Protein AF-A0A4Q6ADB2-F1 (afdb_monomer_lite)

Foldseek 3Di:
DPPLVVLVVQLVVLVVVLVVLVVVLVVLVVVVVVLVVVLVVLVVVCVVPVDPVSVVVNVVSVVVVVVSVVVNVVSVVVSVVSVVSSVLSVQVSCCVPPVDQPFAQCPVLQDPPQPPSPPAQCGDSPHCLSVPDPDPDPVVSVVVSVVVSD

Sequence (150 aa):
MDAKRVYADLLSGYSSRAQTLRQQLSSLSLLRLLLFCGFIFTGYKSLVTGSAVFIIVTLILVAAFLVMIRVYDQLQRKTAFYKALVKLNTDEISFLENNFSAYGNGKEYTDPRHPYSYDLDMFGDGGLFPYLNRCSTSFGKEALAQSLLH

pLDDT: mean 81.92, std 10.93, range [50.03, 92.5]

Secondary structure (DSSP, 8-state):
--HHHHHHHHHHHHHHHHHHHHHHHHHHHHHHHHHHHHHHHHHHHHHHH--HHHHHHHHHHHHHHHHHHHHHHHHHHHHHHHHHHHHHHHHHHHHHHH---SS---GGG--TT-TTTTTS--SSTTSHHHHH---SSHHHHHHHHHHH--

Structure (mmCIF, N/CA/C/O backbone):
data_AF-A0A4Q6ADB2-F1
#
_entry.id   AF-A0A4Q6ADB2-F1
#
loop_
_atom_site.group_PDB
_atom_site.id
_atom_site.type_symbol
_atom_site.label_atom_id
_atom_site.label_alt_id
_atom_site.label_comp_id
_atom_site.label_asym_id
_atom_site.label_entity_id
_atom_site.label_seq_id
_atom_site.pdbx_PDB_ins_code
_atom_site.Cartn_x
_atom_site.Cartn_y
_atom_site.Cartn_z
_atom_site.occupancy
_atom_site.B_iso_or_equiv
_atom_site.auth_seq_id
_atom_site.auth_comp_id
_atom_site.auth_asym_id
_atom_site.auth_atom_id
_atom_site.pdbx_PDB_model_num
ATOM 1 N N . MET A 1 1 ? -10.535 -16.107 24.467 1.00 53.88 1 MET A N 1
ATOM 2 C CA . MET A 1 1 ? -9.519 -15.779 23.443 1.00 53.88 1 MET A CA 1
ATOM 3 C C . MET A 1 1 ? -9.143 -14.322 23.635 1.00 53.88 1 MET A C 1
ATOM 5 O O . MET A 1 1 ? -10.047 -13.498 23.642 1.00 53.88 1 MET A O 1
ATOM 9 N N . ASP A 1 2 ? -7.866 -14.005 23.851 1.00 83.62 2 ASP A N 1
ATOM 10 C CA . ASP A 1 2 ? -7.430 -12.614 24.041 1.00 83.62 2 ASP A CA 1
ATOM 11 C C . ASP A 1 2 ? -7.509 -11.863 22.707 1.00 83.62 2 ASP A C 1
ATOM 13 O O . ASP A 1 2 ? -6.686 -12.095 21.821 1.00 83.62 2 ASP A O 1
ATOM 17 N N . ALA A 1 3 ? -8.485 -10.961 22.552 1.00 82.12 3 ALA A N 1
ATOM 18 C CA . ALA A 1 3 ? -8.694 -10.192 21.318 1.00 82.12 3 ALA A CA 1
ATOM 19 C C . ALA A 1 3 ? -7.412 -9.475 20.848 1.00 82.12 3 ALA A C 1
ATOM 21 O O . ALA A 1 3 ? -7.099 -9.451 19.660 1.00 82.12 3 ALA A O 1
ATOM 22 N N . LYS A 1 4 ? -6.603 -8.990 21.796 1.00 85.12 4 LYS A N 1
ATOM 23 C CA . LYS A 1 4 ? -5.295 -8.377 21.538 1.00 85.12 4 LYS A CA 1
ATOM 24 C C . LYS A 1 4 ? -4.322 -9.310 20.810 1.00 85.12 4 LYS A C 1
ATOM 26 O O . LYS A 1 4 ? -3.626 -8.869 19.902 1.00 85.12 4 LYS A O 1
ATOM 31 N N . ARG A 1 5 ? -4.267 -10.591 21.194 1.00 87.88 5 ARG A N 1
ATOM 32 C CA . ARG A 1 5 ? -3.366 -11.573 20.566 1.00 87.88 5 ARG A CA 1
ATOM 33 C C . ARG A 1 5 ? -3.751 -11.811 19.108 1.00 87.88 5 ARG A C 1
ATOM 35 O O . ARG A 1 5 ? -2.879 -11.813 18.252 1.00 87.88 5 ARG A O 1
ATOM 42 N N . VAL A 1 6 ? -5.051 -11.887 18.821 1.00 90.50 6 VAL A N 1
ATOM 43 C CA . VAL A 1 6 ? -5.562 -12.034 17.449 1.00 90.50 6 VAL A CA 1
ATOM 44 C C . VAL A 1 6 ? -5.132 -10.854 16.571 1.00 90.50 6 VAL A C 1
ATOM 46 O O . VAL A 1 6 ? -4.590 -11.064 15.487 1.00 90.50 6 VAL A O 1
ATOM 49 N N . TYR A 1 7 ? -5.314 -9.615 17.041 1.00 88.12 7 TYR A N 1
ATOM 50 C CA . TYR A 1 7 ? -4.890 -8.433 16.283 1.00 88.12 7 TYR A CA 1
ATOM 51 C C . TYR A 1 7 ? -3.365 -8.332 16.135 1.00 88.12 7 TYR A C 1
ATOM 53 O O . TYR A 1 7 ? -2.885 -7.917 15.081 1.00 88.12 7 TYR A O 1
ATOM 61 N N . ALA A 1 8 ? -2.591 -8.750 17.141 1.00 89.62 8 ALA A N 1
ATOM 62 C CA . ALA A 1 8 ? -1.130 -8.788 17.060 1.00 89.62 8 ALA A CA 1
ATOM 63 C C . ALA A 1 8 ? -0.632 -9.807 16.017 1.00 89.62 8 ALA A C 1
ATOM 65 O O . ALA A 1 8 ? 0.253 -9.492 15.215 1.00 89.62 8 ALA A O 1
ATOM 66 N N . ASP A 1 9 ? -1.244 -10.992 15.964 1.00 91.88 9 ASP A N 1
ATOM 67 C CA . ASP A 1 9 ? -0.918 -12.017 14.970 1.00 91.88 9 ASP A CA 1
ATOM 68 C C . ASP A 1 9 ? -1.249 -11.529 13.551 1.00 91.88 9 ASP A C 1
ATOM 70 O O . ASP A 1 9 ? -0.411 -11.609 12.647 1.00 91.88 9 ASP A O 1
ATOM 74 N N . LEU A 1 10 ? -2.429 -10.928 13.359 1.00 90.75 10 LEU A N 1
ATOM 75 C CA . LEU A 1 10 ? -2.834 -10.320 12.086 1.00 90.75 10 LEU A CA 1
ATOM 76 C C . LEU A 1 10 ? -1.889 -9.187 11.661 1.00 90.75 10 LEU A C 1
ATOM 78 O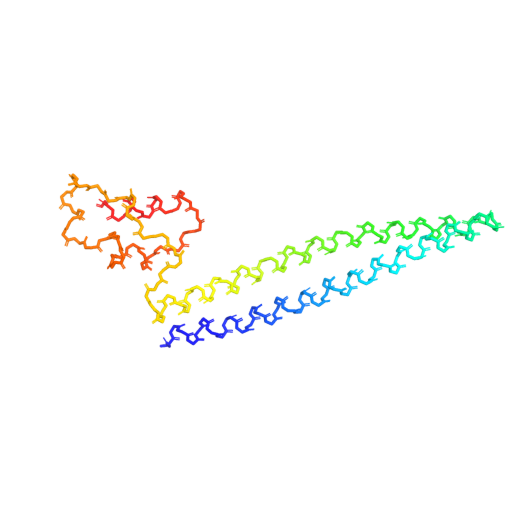 O . LEU A 1 10 ? -1.476 -9.129 10.499 1.00 90.75 10 LEU A O 1
ATOM 82 N N . LEU A 1 11 ? -1.499 -8.316 12.595 1.00 91.50 11 LEU A N 1
ATOM 83 C CA . LEU A 1 11 ? -0.550 -7.229 12.357 1.00 91.50 11 LEU A CA 1
ATOM 84 C C . LEU A 1 11 ? 0.802 -7.762 11.860 1.00 91.50 11 LEU A C 1
ATOM 86 O O . LEU A 1 11 ? 1.351 -7.244 10.881 1.00 91.50 11 LEU A O 1
ATOM 90 N N . SER A 1 12 ? 1.328 -8.815 12.489 1.00 91.31 12 SER A N 1
ATOM 91 C CA . SER A 1 12 ? 2.587 -9.445 12.071 1.00 91.31 12 SER A CA 1
ATOM 92 C C . SER A 1 12 ? 2.495 -10.030 10.651 1.00 91.31 12 SER A C 1
ATOM 94 O O . SER A 1 12 ? 3.368 -9.790 9.811 1.00 91.31 12 SER A O 1
ATOM 96 N N . GLY A 1 13 ? 1.383 -10.697 10.321 1.00 92.19 13 GLY A N 1
ATOM 97 C CA . GLY A 1 13 ? 1.150 -11.256 8.990 1.00 92.19 13 GLY A CA 1
ATOM 98 C C . GLY A 1 13 ? 1.018 -10.184 7.905 1.00 92.19 13 GLY A C 1
ATOM 99 O O . GLY A 1 13 ? 1.626 -10.289 6.835 1.00 92.19 13 GLY A O 1
ATOM 100 N N . TYR A 1 14 ? 0.251 -9.122 8.165 1.00 92.25 14 TYR A N 1
ATOM 101 C CA . TYR A 1 14 ? 0.043 -8.046 7.193 1.00 92.25 14 TYR A CA 1
ATOM 102 C C . TYR A 1 14 ? 1.272 -7.158 7.014 1.00 92.25 14 TYR A C 1
ATOM 104 O O . TYR A 1 14 ? 1.556 -6.749 5.887 1.00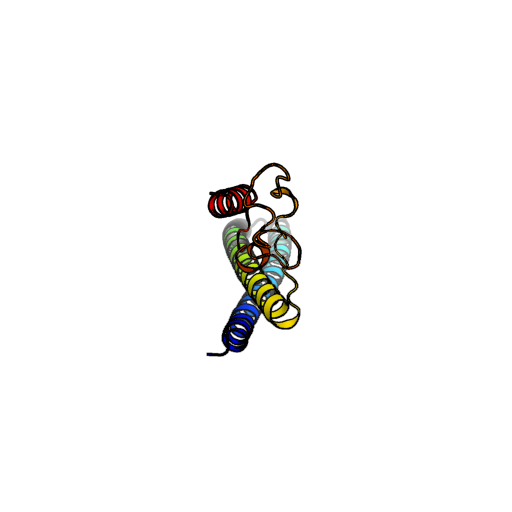 92.25 14 TYR A O 1
ATOM 112 N N . SER A 1 15 ? 2.031 -6.896 8.080 1.00 88.62 15 SER A N 1
ATOM 113 C CA . SER A 1 15 ? 3.280 -6.130 7.995 1.00 88.62 15 SER A CA 1
ATOM 114 C C . SER A 1 15 ? 4.337 -6.862 7.167 1.00 88.62 15 SER A C 1
ATOM 116 O O . SER A 1 15 ? 4.940 -6.247 6.285 1.00 88.62 15 SER A O 1
ATOM 118 N N . SER A 1 16 ? 4.477 -8.180 7.348 1.00 91.50 16 SER A N 1
ATOM 119 C CA . SER A 1 16 ? 5.351 -9.018 6.519 1.00 91.50 16 SER A CA 1
ATOM 120 C C . SER A 1 16 ? 4.957 -8.953 5.037 1.00 91.50 16 SER A C 1
ATOM 122 O O . SER A 1 16 ? 5.783 -8.628 4.181 1.00 91.50 16 SER A O 1
ATOM 124 N N . ARG A 1 17 ? 3.664 -9.129 4.718 1.00 90.56 17 ARG A N 1
ATOM 125 C CA . ARG A 1 17 ? 3.160 -9.009 3.335 1.00 90.56 17 ARG A CA 1
ATOM 126 C C . ARG A 1 17 ? 3.397 -7.618 2.745 1.00 90.56 17 ARG A C 1
ATOM 128 O O . ARG A 1 17 ? 3.822 -7.507 1.595 1.00 90.56 17 ARG A O 1
ATOM 135 N N . ALA A 1 18 ? 3.157 -6.556 3.515 1.00 88.69 18 ALA A N 1
ATOM 136 C CA . ALA A 1 18 ? 3.422 -5.185 3.086 1.00 88.69 18 ALA A CA 1
ATOM 137 C C . ALA A 1 18 ? 4.917 -4.959 2.790 1.00 88.69 18 ALA A C 1
ATOM 139 O O . ALA A 1 18 ? 5.257 -4.300 1.804 1.00 88.69 18 ALA A O 1
ATOM 140 N N . GLN A 1 19 ? 5.811 -5.533 3.599 1.00 90.75 19 GLN A N 1
ATOM 141 C CA . GLN A 1 19 ? 7.257 -5.455 3.397 1.00 90.75 19 GLN A CA 1
ATOM 142 C C . GLN A 1 19 ? 7.704 -6.194 2.130 1.00 90.75 19 GLN A C 1
ATOM 144 O O . GLN A 1 19 ? 8.465 -5.626 1.345 1.00 90.75 19 GLN A O 1
ATOM 149 N N . THR A 1 20 ? 7.204 -7.407 1.877 1.00 90.81 20 THR A N 1
ATOM 150 C CA . THR A 1 20 ? 7.515 -8.151 0.645 1.00 90.81 20 THR A CA 1
ATOM 151 C C . THR A 1 20 ? 7.068 -7.384 -0.599 1.00 90.81 20 THR A C 1
ATOM 153 O O . THR A 1 20 ? 7.836 -7.235 -1.550 1.00 90.81 20 THR A O 1
ATOM 156 N N . LEU A 1 21 ? 5.856 -6.821 -0.590 1.00 88.69 21 LEU A N 1
ATOM 157 C CA . LEU A 1 21 ? 5.354 -6.013 -1.707 1.00 88.69 21 LEU A CA 1
ATOM 158 C C . LEU A 1 21 ? 6.199 -4.746 -1.919 1.00 88.69 21 LEU A C 1
ATOM 160 O O . LEU A 1 21 ? 6.486 -4.365 -3.055 1.00 88.69 21 LEU A O 1
ATOM 164 N N . ARG A 1 22 ? 6.673 -4.122 -0.834 1.00 88.56 22 ARG A N 1
ATOM 165 C CA . ARG A 1 22 ? 7.589 -2.975 -0.899 1.00 88.56 22 ARG A CA 1
ATOM 166 C C . ARG A 1 22 ? 8.940 -3.345 -1.520 1.00 88.56 22 ARG A C 1
ATOM 168 O O . ARG A 1 22 ? 9.469 -2.569 -2.315 1.00 88.56 22 ARG A O 1
ATOM 175 N N . GLN A 1 23 ? 9.490 -4.516 -1.202 1.00 89.81 23 GLN A N 1
ATOM 176 C CA . GLN A 1 23 ? 10.725 -5.015 -1.824 1.00 89.81 23 GLN A CA 1
ATOM 177 C C . GLN A 1 23 ? 10.540 -5.272 -3.325 1.00 89.81 23 GLN A C 1
ATOM 179 O O . GLN A 1 23 ? 11.400 -4.906 -4.129 1.00 89.81 23 GLN A O 1
ATOM 184 N N . GLN A 1 24 ? 9.392 -5.828 -3.721 1.00 89.19 24 GLN A N 1
ATOM 185 C CA . GLN A 1 24 ? 9.044 -6.007 -5.131 1.00 89.19 24 GLN A CA 1
ATOM 186 C C . GLN A 1 24 ? 8.941 -4.659 -5.862 1.00 89.19 24 GLN A C 1
ATOM 188 O O . GLN A 1 24 ? 9.506 -4.514 -6.943 1.00 89.19 24 GLN A O 1
ATOM 193 N N . LEU A 1 25 ? 8.314 -3.641 -5.256 1.00 90.38 25 LEU A N 1
ATOM 194 C CA . LEU A 1 25 ? 8.269 -2.282 -5.817 1.00 90.38 25 LEU A CA 1
ATOM 195 C C . LEU A 1 25 ? 9.668 -1.670 -5.971 1.00 90.38 25 LEU A C 1
ATOM 197 O O . LEU A 1 25 ? 9.946 -1.026 -6.982 1.00 90.38 25 LEU A O 1
ATOM 201 N N . SER A 1 26 ? 10.561 -1.883 -5.000 1.00 88.88 26 SER A N 1
ATOM 202 C CA . SER A 1 26 ? 11.947 -1.404 -5.070 1.00 88.88 26 SER A CA 1
ATOM 203 C C . SER A 1 26 ? 12.737 -2.088 -6.190 1.00 88.88 26 SER A C 1
ATOM 205 O O . SER A 1 26 ? 13.424 -1.411 -6.953 1.00 88.88 26 SER A O 1
ATOM 207 N N . SER A 1 27 ? 12.571 -3.401 -6.354 1.00 88.62 27 SER A N 1
ATOM 208 C CA . SER A 1 27 ? 13.178 -4.155 -7.459 1.00 88.62 27 SER A CA 1
ATOM 209 C C . SER A 1 27 ? 12.660 -3.665 -8.815 1.00 88.62 27 SER A C 1
ATOM 211 O O . SER A 1 27 ? 13.426 -3.484 -9.760 1.00 88.62 27 SER A O 1
ATOM 213 N N . LEU A 1 28 ? 11.362 -3.361 -8.895 1.00 89.19 28 LEU A N 1
ATOM 214 C CA . LEU A 1 28 ? 10.741 -2.784 -10.084 1.00 89.19 28 LEU A CA 1
ATOM 215 C C . LEU A 1 28 ? 11.283 -1.370 -10.368 1.00 89.19 28 LEU A C 1
ATOM 217 O O . LEU A 1 28 ? 11.512 -1.013 -11.518 1.00 89.19 28 LEU A O 1
ATOM 221 N N . SER A 1 29 ? 11.591 -0.580 -9.338 1.00 87.50 29 SER A N 1
ATOM 222 C CA . SER A 1 29 ? 12.260 0.716 -9.506 1.00 87.50 29 SER A CA 1
ATOM 223 C C . SER A 1 29 ? 13.641 0.580 -10.163 1.00 87.50 29 SER A C 1
ATOM 225 O O . SER A 1 29 ? 13.969 1.357 -11.058 1.00 87.50 29 SER A O 1
ATOM 227 N N . LEU A 1 30 ? 14.434 -0.423 -9.768 1.00 89.94 30 LEU A N 1
ATOM 228 C CA . LEU A 1 30 ? 15.739 -0.702 -10.384 1.00 89.94 30 LEU A CA 1
ATOM 229 C C . LEU A 1 30 ? 15.601 -1.173 -11.834 1.00 89.94 30 LEU A C 1
ATOM 231 O O . LEU A 1 30 ? 16.322 -0.698 -12.709 1.00 89.94 30 LEU A O 1
ATOM 235 N N . LEU A 1 31 ? 14.633 -2.049 -12.117 1.00 89.75 31 LEU A N 1
ATOM 236 C CA . LEU A 1 31 ? 14.366 -2.496 -13.484 1.00 89.75 31 LEU A CA 1
ATOM 237 C C . LEU A 1 31 ? 14.024 -1.312 -14.406 1.00 89.75 31 LEU A C 1
ATOM 239 O O . LEU A 1 31 ? 14.428 -1.295 -15.565 1.00 89.75 31 LEU A O 1
ATOM 243 N N . ARG A 1 32 ? 13.344 -0.280 -13.891 1.00 86.06 32 ARG A N 1
ATOM 244 C CA . ARG A 1 32 ? 12.965 0.899 -14.681 1.00 86.06 32 ARG A CA 1
ATOM 245 C C . ARG A 1 32 ? 14.198 1.703 -15.081 1.00 86.06 32 ARG A C 1
ATOM 247 O O . ARG A 1 32 ? 14.262 2.200 -16.203 1.00 86.06 32 ARG A O 1
ATOM 254 N N . LEU A 1 33 ? 15.177 1.793 -14.182 1.00 88.62 33 LEU A N 1
ATOM 255 C CA . LEU A 1 33 ? 16.469 2.414 -14.457 1.00 88.62 33 LEU A CA 1
ATOM 256 C C . LEU A 1 33 ? 17.231 1.639 -15.540 1.00 88.62 33 LEU A C 1
ATOM 258 O O . LEU A 1 33 ? 17.720 2.250 -16.485 1.00 88.62 33 LEU A O 1
ATOM 262 N N . LEU A 1 34 ? 17.255 0.303 -15.458 1.00 91.00 34 LEU A N 1
ATOM 263 C CA . LEU A 1 34 ? 17.873 -0.543 -16.485 1.00 91.00 34 LEU A CA 1
ATOM 264 C C . LEU A 1 34 ? 17.223 -0.348 -17.859 1.00 91.00 34 LEU A C 1
ATOM 266 O O . LEU A 1 34 ? 17.936 -0.214 -18.852 1.00 91.00 34 LEU A O 1
ATOM 270 N N . LEU A 1 35 ? 15.889 -0.274 -17.922 1.00 89.50 35 LEU A N 1
ATOM 271 C CA . LEU A 1 35 ? 15.182 0.030 -19.168 1.00 89.50 35 LEU A CA 1
ATOM 272 C C . LEU A 1 35 ? 15.568 1.413 -19.703 1.00 89.50 35 LEU A C 1
ATOM 274 O O . LEU A 1 35 ? 15.851 1.545 -20.889 1.00 89.50 35 LEU A O 1
ATOM 278 N N . PHE A 1 36 ? 15.644 2.435 -18.849 1.00 88.06 36 PHE A N 1
ATOM 279 C CA . PHE A 1 36 ? 16.039 3.780 -19.273 1.00 88.06 36 PHE A CA 1
ATOM 280 C C . PHE A 1 36 ? 17.463 3.810 -19.853 1.00 88.06 36 PHE A C 1
ATOM 282 O O . PHE A 1 36 ? 17.682 4.349 -20.939 1.00 88.06 36 PHE A O 1
ATOM 289 N N . CYS A 1 37 ? 18.419 3.154 -19.190 1.00 91.88 37 CYS A N 1
ATOM 290 C CA . CYS A 1 37 ? 19.779 2.989 -19.705 1.00 91.88 37 CYS A CA 1
ATOM 291 C C . CYS A 1 37 ? 19.801 2.213 -21.032 1.00 91.88 37 CYS A C 1
ATOM 293 O O . CYS A 1 37 ? 20.495 2.614 -21.966 1.00 91.88 37 CYS A O 1
ATOM 295 N N . GLY A 1 38 ? 19.009 1.142 -21.146 1.00 88.88 38 GLY A N 1
ATOM 296 C CA . GLY A 1 38 ? 18.856 0.371 -22.380 1.00 88.88 38 GLY A CA 1
ATOM 297 C C . GLY A 1 38 ? 18.299 1.206 -23.535 1.00 88.88 38 GLY A C 1
ATOM 298 O O . GLY A 1 38 ? 18.776 1.089 -24.664 1.00 88.88 38 GLY A O 1
ATOM 299 N N . PHE A 1 39 ? 17.348 2.101 -23.263 1.00 87.50 39 PHE A N 1
ATOM 300 C CA . PHE A 1 39 ? 16.795 3.021 -24.258 1.00 87.50 39 PHE A CA 1
ATOM 301 C C . PHE A 1 39 ? 17.855 4.002 -24.777 1.00 87.50 39 PHE A C 1
ATOM 303 O O . PHE A 1 39 ? 18.004 4.163 -25.986 1.00 87.50 39 PHE A O 1
ATOM 310 N N . ILE A 1 40 ? 18.651 4.599 -23.883 1.00 88.75 40 ILE A N 1
ATOM 311 C CA . ILE A 1 40 ? 19.757 5.493 -24.266 1.00 88.75 40 ILE A CA 1
ATOM 312 C C . ILE A 1 40 ? 20.801 4.738 -25.098 1.00 88.75 40 ILE A C 1
ATOM 314 O O . ILE A 1 40 ? 21.215 5.214 -26.155 1.00 88.75 40 ILE A O 1
ATOM 318 N N . PHE A 1 41 ? 21.206 3.547 -24.649 1.00 89.38 41 PHE A N 1
ATOM 319 C CA . PHE A 1 41 ? 22.215 2.738 -25.332 1.00 89.38 41 PHE A CA 1
ATOM 320 C C . PHE A 1 41 ? 21.772 2.325 -26.742 1.00 89.38 41 PHE A C 1
ATOM 322 O O . PHE A 1 41 ? 22.524 2.470 -27.707 1.00 89.38 41 PHE A O 1
ATOM 329 N N . THR A 1 42 ? 20.537 1.838 -26.874 1.00 86.94 42 THR A N 1
ATOM 330 C CA . THR A 1 42 ? 19.971 1.427 -28.168 1.00 86.94 42 THR A CA 1
ATOM 331 C C . THR A 1 42 ? 19.732 2.620 -29.087 1.00 86.94 42 THR A C 1
ATOM 333 O O . THR A 1 42 ? 20.053 2.528 -30.270 1.00 86.94 42 THR A O 1
ATOM 336 N N . GLY A 1 43 ? 19.279 3.758 -28.551 1.00 84.06 43 GLY A N 1
ATOM 337 C CA . GLY A 1 43 ? 19.159 5.014 -29.291 1.00 84.06 43 GLY A CA 1
ATOM 338 C C . GLY A 1 43 ? 20.500 5.493 -29.849 1.00 84.06 43 GLY A C 1
ATOM 339 O O . GLY A 1 43 ? 20.608 5.755 -31.046 1.00 84.06 43 GLY A O 1
ATOM 340 N N . TYR A 1 44 ? 21.552 5.515 -29.024 1.00 87.81 44 TYR A N 1
ATOM 341 C CA . TYR A 1 44 ? 22.905 5.868 -29.465 1.00 87.81 44 TYR A CA 1
ATOM 342 C C . TYR A 1 44 ? 23.417 4.923 -30.562 1.00 87.81 44 TYR A C 1
ATOM 344 O O . TYR A 1 44 ? 23.876 5.365 -31.615 1.00 87.81 44 TYR A O 1
ATOM 352 N N . LYS A 1 45 ? 23.295 3.605 -30.356 1.00 85.94 45 LYS A N 1
ATOM 353 C CA . LYS A 1 45 ? 23.745 2.608 -31.339 1.00 85.94 45 LYS A CA 1
ATOM 354 C C . LYS A 1 45 ? 22.962 2.666 -32.652 1.00 85.94 45 LYS A C 1
ATOM 356 O O . LYS A 1 45 ? 23.561 2.428 -33.704 1.00 85.94 45 LYS A O 1
ATOM 361 N N . SER A 1 46 ? 21.673 3.001 -32.592 1.00 82.94 46 SER A N 1
ATOM 362 C CA . SER A 1 46 ? 20.822 3.210 -33.766 1.00 82.94 46 SER A CA 1
ATOM 363 C C . SER A 1 46 ? 21.353 4.349 -34.640 1.00 82.94 46 SER A C 1
ATOM 365 O O . SER A 1 46 ? 21.517 4.159 -35.842 1.00 82.94 46 SER A O 1
ATOM 367 N N . LEU A 1 47 ? 21.737 5.482 -34.036 1.00 81.31 47 LEU A N 1
ATOM 368 C CA . LEU A 1 47 ? 22.301 6.631 -34.760 1.00 81.31 47 LEU A CA 1
ATOM 369 C C . LEU A 1 47 ? 23.655 6.325 -35.413 1.00 81.31 47 LEU A C 1
ATOM 371 O O . LEU A 1 47 ? 23.928 6.808 -36.506 1.00 81.31 47 LEU A O 1
ATOM 375 N N . VAL A 1 48 ? 24.497 5.517 -34.763 1.00 83.19 48 VAL A N 1
ATOM 376 C CA . VAL A 1 48 ? 25.832 5.174 -35.286 1.00 83.19 48 VAL A CA 1
ATOM 377 C C . VAL A 1 48 ? 25.770 4.110 -36.386 1.00 83.19 48 VAL A C 1
ATOM 379 O O . VAL A 1 48 ? 26.542 4.163 -37.336 1.00 83.19 48 VAL A O 1
ATOM 382 N N . THR A 1 49 ? 24.885 3.117 -36.252 1.00 81.06 49 THR A N 1
ATOM 383 C CA . THR A 1 49 ? 24.894 1.922 -37.120 1.00 81.06 49 THR A CA 1
ATOM 384 C C . THR A 1 49 ? 23.805 1.956 -38.198 1.00 81.06 49 THR A C 1
ATOM 386 O O . THR A 1 49 ? 23.922 1.249 -39.192 1.00 81.06 49 THR A O 1
ATOM 389 N N . GLY A 1 50 ? 22.716 2.709 -38.001 1.00 73.62 50 GLY A N 1
ATOM 390 C CA . GLY A 1 50 ? 21.584 2.779 -38.939 1.00 73.62 50 GLY A CA 1
ATOM 391 C C . GLY A 1 50 ? 20.840 1.451 -39.163 1.00 73.62 50 GLY A C 1
ATOM 392 O O . GLY A 1 50 ? 20.098 1.314 -40.131 1.00 73.62 50 GLY A O 1
ATOM 393 N N . SER A 1 51 ? 21.049 0.447 -38.303 1.00 80.50 51 SER A N 1
ATOM 394 C CA . SER A 1 51 ? 20.532 -0.912 -38.504 1.00 80.50 51 SER A CA 1
ATOM 395 C C . SER A 1 51 ? 19.097 -1.078 -37.998 1.00 80.50 51 SER A C 1
ATOM 397 O O . SER A 1 51 ? 18.781 -0.725 -36.858 1.00 80.50 51 SER A O 1
ATOM 399 N N . ALA A 1 52 ? 18.256 -1.727 -38.809 1.00 83.25 52 ALA A N 1
ATOM 400 C CA . ALA A 1 52 ? 16.872 -2.076 -38.475 1.00 83.25 52 ALA A CA 1
ATOM 401 C C . ALA A 1 52 ? 16.742 -2.922 -37.191 1.00 83.25 52 ALA A C 1
ATOM 403 O O . ALA A 1 52 ? 15.705 -2.889 -36.529 1.00 83.25 52 ALA A O 1
ATOM 404 N N . VAL A 1 53 ? 17.802 -3.632 -36.789 1.00 86.50 53 VAL A N 1
ATOM 405 C CA . VAL A 1 53 ? 17.828 -4.418 -35.545 1.00 86.50 53 VAL A CA 1
ATOM 406 C C . VAL A 1 53 ? 17.610 -3.529 -34.317 1.00 86.50 53 VAL A C 1
ATOM 408 O O . VAL A 1 53 ? 16.850 -3.899 -33.425 1.00 86.50 53 VAL A O 1
ATOM 411 N N . PHE A 1 54 ? 18.208 -2.332 -34.274 1.00 85.06 54 PHE A N 1
ATOM 412 C CA . PHE A 1 54 ? 18.038 -1.425 -33.133 1.00 85.06 54 PHE A CA 1
ATOM 413 C C . PHE A 1 54 ? 16.611 -0.885 -33.033 1.00 85.06 54 PHE A C 1
ATOM 415 O O . PHE A 1 54 ? 16.107 -0.740 -31.924 1.00 85.06 54 PHE A O 1
ATOM 422 N N . ILE A 1 55 ? 15.930 -0.685 -34.165 1.00 82.69 55 ILE A N 1
ATOM 423 C CA . ILE A 1 55 ? 14.521 -0.265 -34.199 1.00 82.69 55 ILE A CA 1
ATOM 424 C C . ILE A 1 55 ? 13.630 -1.329 -33.544 1.00 82.69 55 ILE A C 1
ATOM 426 O O . ILE A 1 55 ? 12.795 -1.003 -32.700 1.00 82.69 55 ILE A O 1
ATOM 430 N N . ILE A 1 56 ? 13.842 -2.605 -33.882 1.00 88.50 56 ILE A N 1
ATOM 431 C CA . ILE A 1 56 ? 13.089 -3.723 -33.295 1.00 88.50 56 ILE A CA 1
ATOM 432 C C . ILE A 1 56 ? 13.341 -3.805 -31.784 1.00 88.50 56 ILE A C 1
ATOM 434 O O . ILE A 1 56 ? 12.397 -3.940 -31.007 1.00 88.50 56 ILE A O 1
ATOM 438 N N . VAL A 1 57 ? 14.597 -3.670 -31.347 1.00 89.06 57 VAL A N 1
ATOM 439 C CA . VAL A 1 57 ? 14.942 -3.689 -29.916 1.00 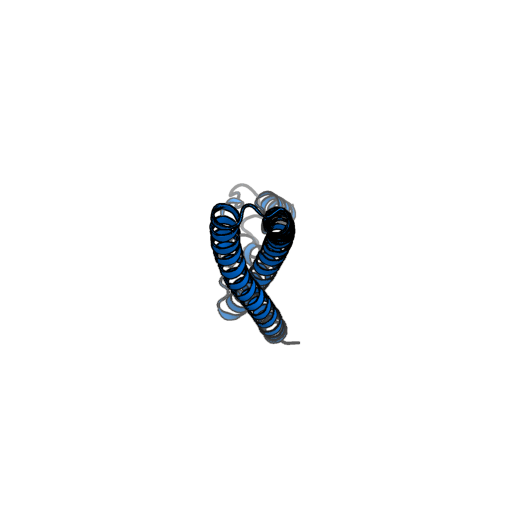89.06 57 VAL A CA 1
ATOM 440 C C . VAL A 1 57 ? 14.286 -2.526 -29.168 1.00 89.06 57 VAL A C 1
ATOM 442 O O . VAL A 1 57 ? 13.724 -2.737 -28.094 1.00 89.06 57 VAL A O 1
ATOM 445 N N . THR A 1 58 ? 14.295 -1.314 -29.728 1.00 86.12 58 THR A N 1
ATOM 446 C CA . THR A 1 58 ? 13.612 -0.159 -29.131 1.00 86.12 58 THR A CA 1
ATOM 447 C C . THR A 1 58 ? 12.108 -0.408 -29.002 1.00 86.12 58 THR A C 1
ATOM 449 O O . THR A 1 58 ? 11.540 -0.129 -27.946 1.00 86.12 58 THR A O 1
ATOM 452 N N . LEU A 1 59 ? 11.464 -0.992 -30.019 1.00 88.88 59 LEU A N 1
ATOM 453 C CA . LEU A 1 59 ? 10.040 -1.338 -29.969 1.00 88.88 59 LEU A CA 1
ATOM 454 C C . LEU A 1 59 ? 9.732 -2.344 -28.846 1.00 88.88 59 LEU A C 1
ATOM 456 O O . LEU A 1 59 ? 8.786 -2.148 -28.080 1.00 88.88 59 LEU A O 1
ATOM 460 N N . ILE A 1 60 ? 10.559 -3.385 -28.703 1.00 91.31 60 ILE A N 1
ATOM 461 C CA . ILE A 1 60 ? 10.442 -4.372 -27.617 1.00 91.31 60 ILE A CA 1
ATOM 462 C C . ILE A 1 60 ? 10.585 -3.690 -26.254 1.00 91.31 60 ILE A C 1
ATOM 464 O O . ILE A 1 60 ? 9.817 -3.971 -25.334 1.00 91.31 60 ILE A O 1
ATOM 468 N N . LEU A 1 61 ? 11.539 -2.768 -26.121 1.00 89.19 61 LEU A N 1
ATOM 469 C CA . LEU A 1 61 ? 11.793 -2.068 -24.868 1.00 89.19 61 LEU A CA 1
ATOM 470 C C . LEU A 1 61 ? 10.615 -1.167 -24.461 1.00 89.19 61 LEU A C 1
ATOM 472 O O . LEU A 1 61 ? 10.244 -1.128 -23.287 1.00 89.19 61 LEU A O 1
ATOM 476 N N . VAL A 1 62 ? 9.979 -0.503 -25.431 1.00 88.25 62 VAL A N 1
ATOM 477 C CA . VAL A 1 62 ? 8.744 0.269 -25.213 1.00 88.25 62 VAL A CA 1
ATOM 478 C C . VAL A 1 62 ? 7.605 -0.644 -24.761 1.00 88.25 62 VAL A C 1
ATOM 480 O O . VAL A 1 62 ? 6.929 -0.340 -23.776 1.00 88.25 62 VAL A O 1
ATOM 483 N N . ALA A 1 63 ? 7.409 -1.786 -25.424 1.00 92.06 63 ALA A N 1
ATOM 484 C CA . ALA A 1 63 ? 6.383 -2.749 -25.030 1.00 92.06 63 ALA A CA 1
ATOM 485 C C . ALA A 1 63 ? 6.611 -3.273 -23.599 1.00 92.06 63 ALA A C 1
ATOM 487 O O . ALA A 1 63 ? 5.683 -3.283 -22.786 1.00 92.06 63 ALA A O 1
ATOM 488 N N . ALA A 1 64 ? 7.854 -3.629 -23.256 1.00 91.06 64 ALA A N 1
ATOM 489 C CA . ALA A 1 64 ? 8.232 -4.054 -21.910 1.00 91.06 64 ALA A CA 1
ATOM 490 C C . ALA A 1 64 ? 7.945 -2.965 -20.861 1.00 91.06 64 ALA A C 1
ATOM 492 O O . ALA A 1 64 ? 7.388 -3.254 -19.801 1.00 91.06 64 ALA A O 1
ATOM 493 N N . PHE A 1 65 ? 8.252 -1.702 -21.172 1.00 89.50 65 PHE A N 1
ATOM 494 C CA . PHE A 1 65 ? 7.982 -0.565 -20.293 1.00 89.50 65 PHE A CA 1
ATOM 495 C C . PHE A 1 65 ? 6.480 -0.363 -20.028 1.00 89.50 65 PHE A C 1
ATOM 497 O O . PHE A 1 65 ? 6.077 -0.133 -18.885 1.00 89.50 65 PHE A O 1
ATOM 504 N N . LEU A 1 66 ? 5.626 -0.510 -21.048 1.00 91.06 66 LEU A N 1
ATOM 505 C CA . LEU A 1 66 ? 4.169 -0.404 -20.889 1.00 91.06 66 LEU A CA 1
ATOM 506 C C . LEU A 1 66 ? 3.595 -1.508 -19.989 1.00 91.06 66 LEU A C 1
ATOM 508 O O . LEU A 1 66 ? 2.770 -1.229 -19.114 1.00 91.06 66 LEU A O 1
ATOM 512 N N . VAL A 1 67 ? 4.045 -2.754 -20.168 1.00 92.06 67 VAL A N 1
ATOM 513 C CA . VAL A 1 67 ? 3.651 -3.878 -19.298 1.00 92.06 67 VAL A CA 1
ATOM 514 C C . VAL A 1 67 ? 4.097 -3.618 -17.860 1.00 92.06 67 VAL A C 1
ATOM 516 O O . VAL A 1 67 ? 3.331 -3.805 -16.915 1.00 92.06 67 VAL A O 1
ATOM 519 N N . MET A 1 68 ? 5.315 -3.114 -17.687 1.00 89.69 68 MET A N 1
ATOM 520 C CA . MET A 1 68 ? 5.884 -2.817 -16.383 1.00 89.69 68 MET A CA 1
ATOM 521 C C . MET A 1 68 ? 5.097 -1.750 -15.609 1.00 89.69 68 MET A C 1
ATOM 523 O O . MET A 1 68 ? 4.890 -1.913 -14.407 1.00 89.69 68 MET A O 1
ATOM 527 N N . ILE A 1 69 ? 4.598 -0.702 -16.279 1.00 90.19 69 ILE A N 1
ATOM 528 C CA . ILE A 1 69 ? 3.722 0.307 -15.655 1.00 90.19 69 ILE A CA 1
ATOM 529 C C . ILE A 1 69 ? 2.468 -0.349 -15.068 1.00 90.19 69 ILE A C 1
ATOM 531 O O . ILE A 1 69 ? 2.089 -0.061 -13.933 1.00 90.19 69 ILE A O 1
ATOM 535 N N . ARG A 1 70 ? 1.836 -1.261 -15.816 1.00 92.50 70 ARG A N 1
ATOM 536 C CA . ARG A 1 70 ? 0.624 -1.967 -15.367 1.00 92.50 70 ARG A CA 1
ATOM 537 C C . ARG A 1 70 ? 0.901 -2.832 -14.139 1.00 92.50 70 ARG A C 1
ATOM 539 O O . ARG A 1 70 ? 0.085 -2.863 -13.221 1.00 92.50 70 ARG A O 1
ATOM 546 N N . VAL A 1 71 ? 2.042 -3.520 -14.115 1.00 90.62 71 VAL A N 1
ATOM 547 C CA . VAL A 1 71 ? 2.466 -4.336 -12.966 1.00 90.62 71 VAL A CA 1
ATOM 548 C C . VAL A 1 71 ? 2.761 -3.455 -11.751 1.00 90.62 71 VAL A C 1
ATOM 550 O O . VAL A 1 71 ? 2.317 -3.780 -10.649 1.00 90.62 71 VAL A O 1
ATOM 553 N N . TYR A 1 72 ? 3.451 -2.328 -11.947 1.00 91.19 72 TYR A N 1
ATOM 554 C CA . TYR A 1 72 ? 3.770 -1.382 -10.877 1.00 91.19 72 TYR A CA 1
ATOM 555 C C . TYR A 1 72 ? 2.504 -0.844 -10.210 1.00 91.19 72 TYR A C 1
ATOM 557 O O . TYR A 1 72 ? 2.390 -0.912 -8.988 1.00 91.19 72 TYR A O 1
ATOM 565 N N . ASP A 1 73 ? 1.527 -0.388 -11.000 1.00 91.12 73 ASP A N 1
ATOM 566 C CA . ASP A 1 73 ? 0.268 0.143 -10.472 1.00 91.12 73 ASP A CA 1
ATOM 567 C C . ASP A 1 73 ? -0.490 -0.907 -9.644 1.00 91.12 73 ASP A C 1
ATOM 569 O O . ASP A 1 73 ? -0.865 -0.666 -8.495 1.00 91.12 73 ASP A O 1
ATOM 573 N N . GLN A 1 74 ? -0.637 -2.129 -10.166 1.00 92.00 74 GLN A N 1
ATOM 574 C CA . GLN A 1 74 ? -1.285 -3.215 -9.423 1.00 92.00 74 GLN A CA 1
ATOM 575 C C . GLN A 1 74 ? -0.582 -3.515 -8.095 1.00 92.00 74 GLN A C 1
ATOM 577 O O . GLN A 1 74 ? -1.238 -3.738 -7.072 1.00 92.00 74 GLN A O 1
ATOM 582 N N . LEU A 1 75 ? 0.749 -3.522 -8.100 1.00 91.31 75 LEU A N 1
ATOM 583 C CA . LEU A 1 75 ? 1.552 -3.803 -6.920 1.00 91.31 75 LEU A CA 1
ATOM 584 C C . LEU A 1 75 ? 1.478 -2.665 -5.892 1.00 91.31 75 LEU A C 1
ATOM 586 O O . LEU A 1 75 ? 1.375 -2.919 -4.688 1.00 91.31 75 LEU A O 1
ATOM 590 N N . GLN A 1 76 ? 1.446 -1.417 -6.356 1.00 90.56 76 GLN A N 1
ATOM 591 C CA . GLN A 1 76 ? 1.256 -0.243 -5.514 1.00 90.56 76 GLN A CA 1
ATOM 592 C C . GLN A 1 76 ? -0.106 -0.284 -4.814 1.00 90.56 76 GLN A C 1
ATOM 594 O O . GLN A 1 76 ? -0.168 -0.096 -3.597 1.00 90.56 76 GLN A O 1
ATOM 599 N N . ARG A 1 77 ? -1.185 -0.618 -5.534 1.00 91.75 77 ARG A N 1
ATOM 600 C CA . ARG A 1 77 ? -2.524 -0.768 -4.936 1.00 91.75 77 ARG A CA 1
ATOM 601 C C . ARG A 1 77 ? -2.562 -1.868 -3.876 1.00 91.75 77 ARG A C 1
ATOM 603 O O . ARG A 1 77 ? -3.087 -1.646 -2.787 1.00 91.75 77 ARG A O 1
ATOM 610 N N . LYS A 1 78 ? -1.959 -3.033 -4.151 1.00 91.31 78 LYS A N 1
ATOM 611 C CA . LYS A 1 78 ? -1.832 -4.119 -3.158 1.00 91.31 78 LYS A CA 1
ATOM 612 C C . LYS A 1 78 ? -1.068 -3.655 -1.917 1.00 91.31 78 LYS A C 1
ATOM 614 O O . LYS A 1 78 ? -1.491 -3.928 -0.799 1.00 91.31 78 LYS A O 1
ATOM 619 N N . THR A 1 79 ? 0.027 -2.922 -2.104 1.00 91.62 79 THR A N 1
ATOM 620 C CA . THR A 1 79 ? 0.823 -2.381 -0.991 1.00 91.62 79 THR A CA 1
ATOM 621 C C . THR A 1 79 ? 0.008 -1.404 -0.144 1.00 91.62 79 THR A C 1
ATOM 623 O O . THR A 1 79 ? 0.033 -1.491 1.082 1.00 91.62 79 THR A O 1
ATOM 626 N N . ALA A 1 80 ? -0.756 -0.510 -0.780 1.00 91.38 80 ALA A N 1
ATOM 627 C CA . ALA A 1 80 ? -1.638 0.427 -0.086 1.00 91.38 80 ALA A CA 1
ATOM 628 C C . ALA A 1 80 ? -2.720 -0.297 0.730 1.00 91.38 80 ALA A C 1
ATOM 630 O O . ALA A 1 80 ? -2.951 0.058 1.884 1.00 91.38 80 ALA A O 1
ATOM 631 N N . PHE A 1 81 ? -3.316 -1.353 0.171 1.00 92.06 81 PHE A N 1
ATOM 632 C CA . PHE A 1 81 ? -4.298 -2.187 0.864 1.00 92.06 81 PHE A CA 1
ATOM 633 C C . PHE A 1 81 ? -3.721 -2.840 2.129 1.00 92.06 81 PHE A C 1
ATOM 635 O O . PHE A 1 81 ? -4.276 -2.681 3.214 1.00 92.06 81 PHE A O 1
ATOM 642 N N . TYR A 1 82 ? -2.567 -3.510 2.032 1.00 91.12 82 TYR A N 1
ATOM 643 C CA . TYR A 1 82 ? -1.944 -4.124 3.211 1.00 91.12 82 TYR A CA 1
ATOM 644 C C . TYR A 1 82 ? -1.477 -3.091 4.237 1.00 91.12 82 TYR A C 1
ATOM 646 O O . TYR A 1 82 ? -1.573 -3.338 5.435 1.00 91.12 82 TYR A O 1
ATOM 654 N N . LYS A 1 83 ? -1.031 -1.910 3.797 1.00 91.00 83 LYS A N 1
ATOM 655 C CA . LYS A 1 83 ? -0.699 -0.809 4.706 1.00 91.00 83 LYS A CA 1
ATOM 656 C C . LYS A 1 83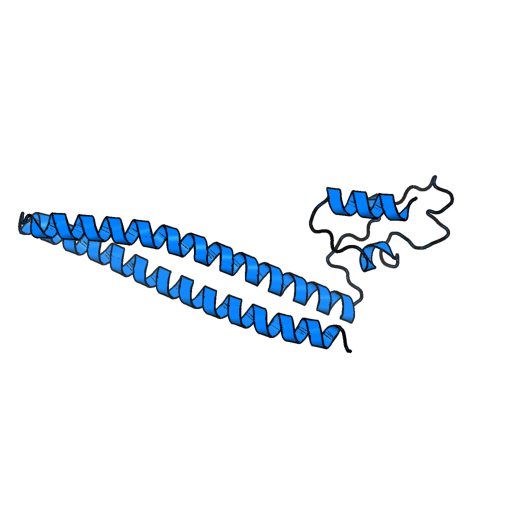 ? -1.932 -0.309 5.468 1.00 91.00 83 LYS A C 1
ATOM 658 O O . LYS A 1 83 ? -1.819 -0.008 6.653 1.00 91.00 83 LYS A O 1
ATOM 663 N N . ALA A 1 84 ? -3.093 -0.249 4.815 1.00 89.75 84 ALA A N 1
ATOM 664 C CA . ALA A 1 84 ? -4.354 0.090 5.470 1.00 89.75 84 ALA A CA 1
ATOM 665 C C . ALA A 1 84 ? -4.760 -0.975 6.501 1.00 89.75 84 ALA A C 1
ATOM 667 O O . ALA A 1 84 ? -5.140 -0.616 7.609 1.00 89.75 84 ALA A O 1
ATOM 668 N N . LEU A 1 85 ? -4.598 -2.267 6.186 1.00 90.44 85 LEU A N 1
ATOM 669 C CA . LEU A 1 85 ? -4.840 -3.352 7.146 1.00 90.44 85 LEU A CA 1
ATOM 670 C C . LEU A 1 85 ? -3.897 -3.287 8.350 1.00 90.44 85 LEU A C 1
ATOM 672 O O . LEU A 1 85 ? -4.348 -3.436 9.480 1.00 90.44 85 LEU A O 1
ATOM 676 N N . VAL A 1 86 ? -2.603 -3.041 8.130 1.00 91.44 86 VAL A N 1
ATOM 677 C CA . VAL A 1 86 ? -1.633 -2.831 9.217 1.00 91.44 86 VAL A CA 1
ATOM 678 C C . VAL A 1 86 ? -2.096 -1.689 10.115 1.00 91.44 86 VAL A C 1
ATOM 680 O O . VAL A 1 86 ? -2.194 -1.881 11.320 1.00 91.44 86 VAL A O 1
ATOM 683 N N . LYS A 1 87 ? -2.455 -0.539 9.527 1.00 89.81 87 LYS A N 1
ATOM 684 C CA . LYS A 1 87 ? -2.955 0.615 10.279 1.00 89.81 87 LYS A CA 1
ATOM 685 C C . LYS A 1 87 ? -4.195 0.260 11.104 1.00 89.81 87 LYS A C 1
ATOM 687 O O . LYS A 1 87 ? -4.204 0.529 12.295 1.00 89.81 87 LYS A O 1
ATOM 692 N N . LEU A 1 88 ? -5.182 -0.397 10.493 1.00 88.25 88 LEU A N 1
ATOM 693 C CA . LEU A 1 88 ? -6.408 -0.824 11.166 1.00 88.25 88 LEU A CA 1
ATOM 694 C C . LEU A 1 88 ? -6.099 -1.670 12.408 1.00 88.25 88 LEU A C 1
ATOM 6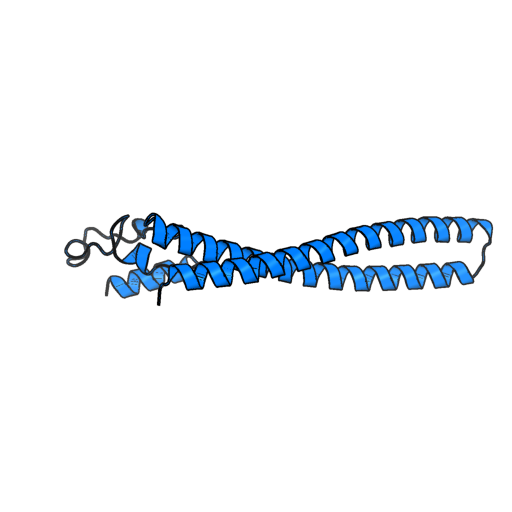96 O O . LEU A 1 88 ? -6.576 -1.370 13.492 1.00 88.25 88 LEU A O 1
ATOM 700 N N . ASN A 1 89 ? -5.257 -2.698 12.268 1.00 88.69 89 ASN A N 1
ATOM 701 C CA . ASN A 1 89 ? -4.912 -3.577 13.389 1.00 88.69 89 ASN A CA 1
ATOM 702 C C . ASN A 1 89 ? -4.122 -2.835 14.478 1.00 88.69 89 ASN A C 1
ATOM 704 O O . ASN A 1 89 ? -4.340 -3.086 15.659 1.00 88.69 89 ASN A O 1
ATOM 708 N N . THR A 1 90 ? -3.235 -1.909 14.105 1.00 88.12 90 THR A N 1
ATOM 709 C CA . THR A 1 90 ? -2.532 -1.054 15.073 1.00 88.12 90 THR A CA 1
ATOM 710 C C . THR A 1 90 ? -3.500 -0.151 15.840 1.00 88.12 90 THR A C 1
ATOM 712 O O . THR A 1 90 ? -3.369 -0.020 17.059 1.00 88.12 90 THR A O 1
ATOM 715 N N . ASP A 1 91 ? -4.476 0.443 15.151 1.00 87.50 91 ASP A N 1
ATOM 716 C CA . ASP A 1 91 ? -5.494 1.307 15.753 1.00 87.50 91 ASP A CA 1
ATOM 717 C C . ASP A 1 91 ? -6.386 0.498 16.722 1.00 87.50 91 ASP A C 1
ATOM 719 O O . ASP A 1 91 ? -6.638 0.947 17.839 1.00 87.50 91 ASP A O 1
ATOM 723 N N . GLU A 1 92 ? -6.774 -0.735 16.365 1.00 87.06 92 GLU A N 1
ATOM 724 C CA . GLU A 1 92 ? -7.523 -1.639 17.258 1.00 87.06 92 GLU A CA 1
ATOM 725 C C . GLU A 1 92 ? -6.718 -2.067 18.494 1.00 87.06 92 GLU A C 1
ATOM 727 O O . GLU A 1 92 ? -7.251 -2.088 19.602 1.00 87.06 92 GLU A O 1
ATOM 732 N N . ILE A 1 93 ? -5.429 -2.393 18.342 1.00 87.69 93 ILE A N 1
ATOM 733 C CA . ILE A 1 93 ? -4.570 -2.732 19.490 1.00 87.69 93 ILE A CA 1
ATOM 734 C C . ILE A 1 93 ? -4.454 -1.529 20.429 1.00 87.69 93 ILE A C 1
ATOM 736 O O . ILE A 1 93 ? -4.595 -1.684 21.641 1.00 87.69 93 ILE A O 1
ATOM 740 N N . SER A 1 94 ? -4.254 -0.334 19.871 1.00 86.25 94 SER A N 1
ATOM 741 C CA . SER A 1 94 ? -4.146 0.910 20.640 1.00 86.25 94 SER A CA 1
ATOM 742 C C . SER A 1 94 ? -5.441 1.229 21.388 1.00 86.25 94 SER A C 1
ATOM 744 O O . SER A 1 94 ? -5.394 1.655 22.543 1.00 86.25 94 SER A O 1
ATOM 746 N N . PHE A 1 95 ? -6.590 0.974 20.757 1.00 84.75 95 PHE A N 1
ATOM 747 C CA . PHE A 1 95 ? -7.905 1.094 21.378 1.00 84.75 95 PHE A CA 1
ATOM 748 C C . PHE A 1 95 ? -8.072 0.127 22.556 1.00 84.75 95 PHE A C 1
ATOM 750 O O . PHE A 1 95 ? -8.490 0.545 23.630 1.00 84.75 95 PHE A O 1
ATOM 757 N N . LEU A 1 96 ? -7.685 -1.141 22.390 1.00 83.94 96 LEU A N 1
ATOM 758 C CA . LEU A 1 96 ? -7.750 -2.143 23.460 1.00 83.94 96 LEU A CA 1
ATOM 759 C C . LEU A 1 96 ? -6.798 -1.848 24.632 1.00 83.94 96 LEU A C 1
ATOM 761 O O . LEU A 1 96 ? -7.066 -2.284 25.748 1.00 83.94 96 LEU A O 1
ATOM 765 N N . GLU A 1 97 ? -5.679 -1.156 24.393 1.00 84.31 97 GLU A N 1
ATOM 766 C CA . GLU A 1 97 ? -4.697 -0.819 25.433 1.00 84.31 97 GLU A CA 1
ATOM 767 C C . GLU A 1 97 ? -5.021 0.478 26.179 1.00 84.31 97 GLU A C 1
ATOM 769 O O . GLU A 1 97 ? -4.901 0.524 27.400 1.00 84.31 97 GLU A O 1
ATOM 774 N N . ASN A 1 98 ? -5.412 1.529 25.455 1.00 77.88 98 ASN A N 1
ATOM 775 C CA . ASN A 1 98 ? -5.506 2.886 25.998 1.00 77.88 98 ASN A CA 1
ATOM 776 C C . ASN A 1 98 ? -6.940 3.442 26.009 1.00 77.88 98 ASN A C 1
ATOM 778 O O . ASN A 1 98 ? -7.118 4.615 26.327 1.00 77.88 98 ASN A O 1
ATOM 782 N N . ASN A 1 99 ? -7.951 2.652 25.609 1.00 69.88 99 ASN A N 1
ATOM 783 C CA . ASN A 1 99 ? -9.334 3.098 25.352 1.00 69.88 99 ASN A CA 1
ATOM 784 C C . ASN A 1 99 ? -9.431 4.303 24.398 1.00 69.88 99 ASN A C 1
ATOM 786 O O . ASN A 1 99 ? -10.454 4.981 24.322 1.00 69.88 99 ASN A O 1
ATOM 790 N N . PHE A 1 100 ? -8.367 4.579 23.646 1.00 67.25 100 PHE A N 1
ATOM 791 C CA . PHE A 1 100 ? -8.330 5.686 22.713 1.00 67.25 100 PHE A CA 1
ATOM 792 C C . PHE A 1 100 ? -8.843 5.207 21.360 1.00 67.25 100 PHE A C 1
ATOM 794 O O . PHE A 1 100 ? -8.178 4.434 20.667 1.00 67.25 100 PHE A O 1
ATOM 801 N N . SER A 1 101 ? -10.046 5.641 20.990 1.00 68.06 101 SER A N 1
ATOM 802 C CA . SER A 1 101 ? -10.604 5.341 19.674 1.00 68.06 101 SER A CA 1
ATOM 803 C C . SER A 1 101 ? -9.992 6.283 18.642 1.00 68.06 101 SER A C 1
ATOM 805 O O . SER A 1 101 ? -10.157 7.498 18.718 1.00 68.06 101 SER A O 1
ATOM 807 N N . ALA A 1 102 ? -9.310 5.723 17.640 1.00 67.62 102 ALA A N 1
ATOM 808 C CA . ALA A 1 102 ? -8.923 6.472 16.442 1.00 67.62 102 ALA A CA 1
ATOM 809 C C . ALA A 1 102 ? -10.151 6.900 15.605 1.00 67.62 102 ALA A C 1
ATOM 811 O O . ALA A 1 102 ? -10.031 7.685 14.659 1.00 67.62 102 ALA A O 1
ATOM 812 N N . TYR A 1 103 ? -11.334 6.377 15.941 1.00 69.94 103 TYR A N 1
ATOM 813 C CA . TYR A 1 103 ? -12.607 6.680 15.309 1.00 69.94 103 TYR A CA 1
ATOM 814 C C . TYR A 1 103 ? -13.350 7.757 16.109 1.00 69.94 103 TYR A C 1
ATOM 816 O O . TYR A 1 103 ? -13.218 7.864 17.324 1.00 69.94 103 TYR A O 1
ATOM 824 N N . GLY A 1 104 ? -14.130 8.589 15.414 1.00 67.88 104 GLY A N 1
ATOM 825 C CA . GLY A 1 104 ? -14.816 9.727 16.034 1.00 67.88 104 GLY A CA 1
ATOM 826 C C . GLY A 1 104 ? -15.723 9.309 17.197 1.00 67.88 104 GLY A C 1
ATOM 827 O O . GLY A 1 104 ? -16.433 8.308 17.101 1.00 67.88 104 GLY A O 1
ATOM 828 N N . ASN A 1 105 ? -15.721 10.114 18.259 1.00 69.81 105 ASN A N 1
ATOM 829 C CA . ASN A 1 105 ? -16.476 9.906 19.503 1.00 69.81 105 ASN A CA 1
ATOM 830 C C . ASN A 1 105 ? -17.980 10.231 19.400 1.00 69.81 105 ASN A C 1
ATOM 832 O O . ASN A 1 105 ? -18.711 10.081 20.376 1.00 69.81 105 ASN A O 1
ATOM 836 N N . GLY A 1 106 ? -18.448 10.692 18.236 1.00 69.81 106 GLY A N 1
ATOM 837 C CA . GLY A 1 106 ? -19.867 10.929 17.970 1.00 69.81 106 GLY A CA 1
ATOM 838 C C . GLY A 1 106 ? -20.483 12.100 18.738 1.00 69.81 106 GLY A C 1
ATOM 839 O O . GLY A 1 106 ? -21.701 12.227 18.723 1.00 69.81 106 GLY A O 1
ATOM 840 N N . LYS A 1 107 ? -19.677 12.975 19.366 1.00 69.38 107 LYS A N 1
ATOM 841 C CA . LYS A 1 107 ? -20.168 14.190 20.057 1.00 69.38 107 LYS A CA 1
ATOM 842 C C . LYS A 1 107 ? -21.002 15.103 19.151 1.00 69.38 107 LYS A C 1
ATOM 844 O O . LYS A 1 107 ? -21.837 15.855 19.629 1.00 69.38 107 LYS A O 1
ATOM 849 N N . GLU A 1 108 ? -20.769 15.034 17.844 1.00 73.25 108 GLU A N 1
ATOM 850 C CA . GLU A 1 108 ? -21.521 15.770 16.825 1.00 73.25 108 GLU A CA 1
ATOM 851 C C . GLU A 1 108 ? -22.985 15.308 16.673 1.00 73.25 108 GLU A C 1
ATOM 853 O O . GLU A 1 108 ? -23.795 16.064 16.149 1.00 73.25 108 GLU A O 1
ATOM 858 N N . TYR A 1 109 ? -23.338 14.111 17.163 1.00 71.94 109 TYR A N 1
ATOM 859 C CA . TYR A 1 109 ? -24.693 13.542 17.084 1.00 71.94 109 TYR A CA 1
ATOM 860 C C . TYR A 1 109 ? -25.476 13.641 18.404 1.00 71.94 109 TYR A C 1
ATOM 862 O O . TYR A 1 109 ? -26.580 13.111 18.511 1.00 71.94 109 TYR A O 1
ATOM 870 N N . THR A 1 110 ? -24.921 14.302 19.422 1.00 64.69 110 THR A N 1
ATOM 871 C CA . THR A 1 110 ? -25.598 14.518 20.705 1.00 64.69 110 THR A CA 1
ATOM 872 C C . THR A 1 110 ? -26.656 15.622 20.556 1.00 64.69 110 THR A C 1
ATOM 874 O O . THR A 1 110 ? -26.296 16.790 20.413 1.00 64.69 110 THR A O 1
ATOM 877 N N . ASP A 1 111 ? -27.956 15.285 20.593 1.00 61.97 111 ASP A N 1
ATOM 878 C CA . ASP A 1 111 ? -29.051 16.276 20.633 1.00 61.97 111 ASP A CA 1
ATOM 879 C C . ASP A 1 111 ? -29.559 16.457 22.082 1.00 61.97 111 ASP A C 1
ATOM 881 O O . ASP A 1 111 ? -30.146 15.529 22.648 1.00 61.97 111 ASP A O 1
ATOM 885 N N . PRO A 1 112 ? -29.408 17.655 22.684 1.00 56.69 112 PRO A N 1
ATOM 886 C CA . PRO A 1 112 ? -29.907 17.967 24.027 1.00 56.69 112 PRO A CA 1
ATOM 887 C C . PRO A 1 112 ? -31.428 17.831 24.211 1.00 56.69 112 PRO A C 1
ATOM 889 O O . PRO A 1 112 ? -31.911 17.910 25.337 1.00 56.69 112 PRO A O 1
ATOM 892 N N . ARG A 1 113 ? -32.207 17.699 23.129 1.00 54.62 113 ARG A N 1
ATOM 893 C CA . ARG A 1 113 ? -33.680 17.686 23.156 1.00 54.62 113 ARG A CA 1
ATOM 894 C C . ARG A 1 113 ? -34.290 16.284 23.111 1.00 54.62 113 ARG A C 1
ATOM 896 O O . ARG A 1 113 ? -35.514 16.177 23.146 1.00 54.62 113 ARG A O 1
ATOM 903 N N . HIS A 1 114 ? -33.483 15.223 23.028 1.00 56.38 114 HIS A N 1
ATOM 904 C CA . HIS A 1 114 ? -33.994 13.851 22.995 1.00 56.38 114 HIS A CA 1
ATOM 905 C C . HIS A 1 114 ? -34.006 13.227 24.408 1.00 56.38 114 HIS A C 1
ATOM 907 O O . HIS A 1 114 ? -32.944 13.165 25.032 1.00 56.38 114 HIS A O 1
ATOM 913 N N . PRO A 1 115 ? -35.149 12.711 24.911 1.00 51.88 115 PRO A N 1
ATOM 914 C CA . PRO A 1 115 ? -35.282 12.179 26.279 1.00 51.88 115 PRO A CA 1
ATOM 915 C C . PRO A 1 115 ? -34.302 11.050 26.635 1.00 51.88 115 PRO A C 1
ATOM 917 O O . PRO A 1 115 ? -34.028 10.826 27.805 1.00 51.88 115 PRO A O 1
ATOM 920 N N . TYR A 1 116 ? -33.756 10.359 25.629 1.00 50.31 116 TYR A N 1
ATOM 921 C CA . TYR A 1 116 ? -32.848 9.218 25.791 1.00 50.31 116 TYR A CA 1
ATOM 922 C C . TYR A 1 116 ? -31.363 9.555 25.564 1.00 50.31 116 TYR A C 1
ATOM 924 O O . TYR A 1 116 ? -30.514 8.689 25.745 1.00 50.31 116 TYR A O 1
ATOM 932 N N . SER A 1 117 ? -31.021 10.795 25.177 1.00 50.03 117 SER A N 1
ATOM 933 C CA . SER A 1 117 ? -29.622 11.190 24.918 1.00 50.03 117 SER A CA 1
ATOM 934 C C . SER A 1 117 ? -28.796 11.385 26.197 1.00 50.03 117 SER A C 1
ATOM 936 O O . SER A 1 117 ? -27.577 11.513 26.096 1.00 50.03 117 SER A O 1
ATOM 938 N N . TYR A 1 118 ? -29.441 11.465 27.366 1.00 51.12 118 TYR A N 1
ATOM 939 C CA . TYR A 1 118 ? -28.791 11.812 28.636 1.00 51.12 118 TYR A CA 1
ATOM 940 C C . TYR A 1 118 ? -28.774 10.669 29.667 1.00 51.12 118 TYR A C 1
ATOM 942 O O . TYR A 1 118 ? -27.959 10.710 30.581 1.00 51.12 118 TYR A O 1
ATOM 950 N N . ASP A 1 119 ? -29.636 9.654 29.524 1.00 52.66 119 ASP A N 1
ATOM 951 C CA . ASP A 1 119 ? -29.747 8.542 30.492 1.00 52.66 119 ASP A CA 1
ATOM 952 C C . ASP A 1 119 ? -28.823 7.351 30.174 1.00 52.66 119 ASP A C 1
ATOM 954 O O . ASP A 1 119 ? -28.532 6.531 31.044 1.00 52.66 119 ASP A O 1
ATOM 958 N N . LEU A 1 120 ? -28.317 7.262 28.941 1.00 55.41 120 LEU A N 1
ATOM 959 C CA . LEU A 1 120 ? -27.228 6.366 28.564 1.00 55.41 120 LEU A CA 1
ATOM 960 C C . LEU A 1 120 ? -26.098 7.225 28.002 1.00 55.41 120 LEU A C 1
ATOM 962 O O . LEU A 1 120 ? -26.329 7.982 27.061 1.00 55.41 120 LEU A O 1
ATOM 966 N N . ASP A 1 121 ? -24.881 7.082 28.529 1.00 66.00 121 ASP A N 1
ATOM 967 C CA . ASP A 1 121 ? -23.655 7.606 27.917 1.00 66.00 121 ASP A CA 1
ATOM 968 C C . ASP A 1 121 ? -23.467 6.946 26.533 1.00 66.00 121 ASP A C 1
ATOM 970 O O . ASP A 1 121 ? -22.705 6.000 26.353 1.00 66.00 121 ASP A O 1
ATOM 974 N N . MET A 1 122 ? -24.237 7.360 25.526 1.00 68.88 122 MET A N 1
ATOM 975 C CA . MET A 1 122 ? -24.203 6.761 24.190 1.00 68.88 122 MET A CA 1
ATOM 976 C C . MET A 1 122 ? -23.167 7.440 23.309 1.00 68.88 122 MET A C 1
ATOM 978 O O . MET A 1 122 ? -22.560 6.781 22.472 1.00 68.88 122 MET A O 1
ATOM 982 N N . PHE A 1 123 ? -22.897 8.723 23.540 1.00 71.56 123 PHE A N 1
ATOM 983 C CA . PHE A 1 123 ? -21.975 9.544 22.757 1.00 71.56 123 PHE A CA 1
ATOM 984 C C . PHE A 1 123 ? -20.962 10.241 23.678 1.00 71.56 123 PHE A C 1
ATOM 986 O O . PHE A 1 123 ? -21.241 10.467 24.851 1.00 71.56 123 PHE A O 1
ATOM 993 N N . GLY A 1 124 ? -19.780 10.597 23.162 1.00 68.88 124 GLY A N 1
ATOM 994 C CA . GLY A 1 124 ? -18.698 11.193 23.960 1.00 68.88 124 GLY A CA 1
ATOM 995 C C . GLY A 1 124 ? -17.575 10.214 24.312 1.00 68.88 124 GLY A C 1
ATOM 996 O O . GLY A 1 124 ? -17.623 9.045 23.949 1.00 68.88 124 GLY A O 1
ATOM 997 N N . ASP A 1 125 ? -16.527 10.699 24.987 1.00 65.19 125 ASP A N 1
ATOM 998 C CA . ASP A 1 125 ? -15.250 9.969 25.154 1.00 65.19 125 ASP A CA 1
ATOM 999 C C . ASP A 1 125 ? -15.341 8.726 26.063 1.00 65.19 125 ASP A C 1
ATOM 1001 O O . ASP A 1 125 ? -14.422 7.914 26.076 1.00 65.19 125 ASP A O 1
ATOM 1005 N N . GLY A 1 126 ? -16.452 8.559 26.786 1.00 66.81 126 GLY A N 1
ATOM 1006 C CA . GLY A 1 126 ? -16.775 7.362 27.570 1.00 66.81 126 GLY A CA 1
ATOM 1007 C C . GLY A 1 126 ? -18.054 6.655 27.118 1.00 66.81 126 GLY A C 1
ATOM 1008 O O . GLY A 1 126 ? -18.491 5.726 27.789 1.00 66.81 126 GLY A O 1
ATOM 1009 N N . GLY A 1 127 ? -18.664 7.100 26.014 1.00 72.56 127 GLY A N 1
ATOM 1010 C CA . GLY A 1 127 ? -19.944 6.572 25.563 1.00 72.56 127 GLY A CA 1
ATOM 1011 C C . GLY A 1 127 ? -19.830 5.340 24.666 1.00 72.56 127 GLY A C 1
ATOM 1012 O O . GLY A 1 127 ? -18.767 5.057 24.118 1.00 72.56 127 GLY A O 1
ATOM 1013 N N . LEU A 1 128 ? -20.930 4.611 24.468 1.00 77.56 128 LEU A N 1
ATOM 1014 C CA . LEU A 1 128 ? -20.967 3.366 23.681 1.00 77.56 128 LEU A CA 1
ATOM 1015 C C . LEU A 1 128 ? -20.551 3.552 22.203 1.00 77.56 128 LEU A C 1
ATOM 1017 O O . LEU A 1 128 ? -19.982 2.645 21.590 1.00 77.56 128 LEU A O 1
ATOM 1021 N N . PHE A 1 129 ? -20.791 4.729 21.620 1.00 80.19 129 PHE A N 1
ATOM 1022 C CA . PHE A 1 129 ? -20.515 5.023 20.213 1.00 80.19 129 PHE A CA 1
ATOM 1023 C C . PHE A 1 129 ? -19.040 4.823 19.819 1.00 80.19 129 PHE A C 1
ATOM 1025 O O . PHE A 1 129 ? -18.800 4.069 18.877 1.00 80.19 129 PHE A O 1
ATOM 1032 N N . PRO A 1 130 ? -18.027 5.402 20.501 1.00 75.31 130 PRO A N 1
ATOM 1033 C CA . PRO A 1 130 ? -16.620 5.130 20.189 1.00 75.31 130 PRO A CA 1
ATOM 1034 C C . PRO A 1 130 ? -16.205 3.649 20.271 1.00 75.31 130 PRO A C 1
ATOM 1036 O O . PRO A 1 130 ? -15.263 3.255 19.571 1.00 75.31 130 PRO A O 1
ATOM 1039 N N . TYR A 1 131 ? -16.900 2.829 21.074 1.00 76.88 131 TYR A N 1
ATOM 1040 C CA . TYR A 1 131 ? -16.672 1.378 21.148 1.00 76.88 131 TYR A CA 1
ATOM 1041 C C . TYR A 1 131 ? -17.253 0.631 19.943 1.00 76.88 131 TYR A C 1
ATOM 1043 O O . TYR A 1 131 ? -16.636 -0.321 19.466 1.00 76.88 131 TYR A O 1
ATOM 1051 N N . LEU A 1 132 ? -18.400 1.073 19.423 1.00 78.56 132 LEU A N 1
ATOM 1052 C CA . LEU A 1 132 ? -19.068 0.460 18.268 1.00 78.56 132 LEU A CA 1
ATOM 1053 C C . LEU A 1 132 ? -18.575 1.002 16.921 1.00 78.56 132 LEU A C 1
ATOM 1055 O O . LEU A 1 132 ? -18.621 0.303 15.908 1.00 78.56 132 LEU A O 1
ATOM 1059 N N . ASN A 1 133 ? -18.112 2.249 16.885 1.00 80.75 133 ASN A N 1
ATOM 1060 C CA . ASN A 1 133 ? -17.771 2.928 15.648 1.00 80.75 133 ASN A CA 1
ATOM 1061 C C . ASN A 1 133 ? -16.522 2.310 15.002 1.00 80.75 133 ASN A C 1
ATOM 1063 O O . ASN A 1 133 ? -15.399 2.495 15.473 1.00 80.75 133 ASN A O 1
ATOM 1067 N N . ARG A 1 134 ? -16.729 1.599 13.890 1.00 80.69 134 ARG A N 1
ATOM 1068 C CA . ARG A 1 134 ? -15.691 1.116 12.955 1.00 80.69 134 ARG A CA 1
ATOM 1069 C C . ARG A 1 134 ? -15.939 1.607 11.526 1.00 80.69 134 ARG A C 1
ATOM 1071 O O . ARG A 1 134 ? -15.376 1.100 10.555 1.00 80.69 134 ARG A O 1
ATOM 1078 N N . CYS A 1 135 ? -16.797 2.617 11.384 1.00 79.06 135 CYS A N 1
ATOM 1079 C CA . CYS A 1 135 ? -17.170 3.183 10.101 1.00 79.06 135 CYS A CA 1
ATOM 1080 C C . CYS A 1 135 ? -16.056 4.100 9.582 1.00 79.06 135 CYS A C 1
ATOM 1082 O O . CYS A 1 135 ? -15.676 5.089 10.211 1.00 79.06 135 CYS A O 1
ATOM 1084 N N . SER A 1 136 ? -15.552 3.794 8.385 1.00 74.50 136 SER A N 1
ATOM 1085 C CA . SER A 1 136 ? -14.539 4.617 7.705 1.00 74.50 136 SER A CA 1
ATOM 1086 C C . SER A 1 136 ? -15.132 5.790 6.906 1.00 74.50 136 SER A C 1
ATOM 1088 O O . SER A 1 136 ? -14.383 6.641 6.436 1.00 74.50 136 SER A O 1
ATOM 1090 N N . THR A 1 137 ? -16.460 5.857 6.748 1.00 81.94 137 THR A N 1
ATOM 1091 C CA . THR A 1 137 ? -17.179 6.897 5.987 1.00 81.94 137 THR A CA 1
ATOM 1092 C C . THR A 1 137 ? -18.083 7.732 6.896 1.00 81.94 137 THR A C 1
ATOM 1094 O O . THR A 1 137 ? -18.562 7.235 7.913 1.00 81.94 137 THR A O 1
ATOM 1097 N N . SER A 1 138 ? -18.332 8.996 6.535 1.00 78.25 138 SER A N 1
ATOM 1098 C CA . SER A 1 138 ? -19.228 9.897 7.281 1.00 78.25 138 SER A CA 1
ATOM 1099 C C . SER A 1 138 ? -20.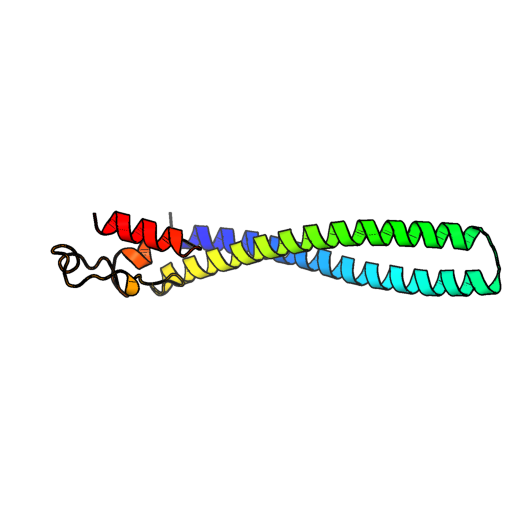668 9.381 7.314 1.00 78.25 138 SER A C 1
ATOM 1101 O O . SER A 1 138 ? -21.226 9.229 8.392 1.00 78.25 138 SER A O 1
ATOM 1103 N N . PHE A 1 139 ? -21.221 8.987 6.164 1.00 82.44 139 PHE A N 1
ATOM 1104 C CA . PHE A 1 139 ? -22.585 8.447 6.078 1.00 82.44 139 PHE A CA 1
ATOM 1105 C C . PHE A 1 139 ? -22.791 7.183 6.930 1.00 82.44 139 PHE A C 1
ATOM 1107 O O . PHE A 1 139 ? -23.856 6.987 7.504 1.00 82.44 139 PHE A O 1
ATOM 1114 N N . GLY A 1 140 ? -21.771 6.321 7.046 1.00 81.38 140 GLY A N 1
ATOM 1115 C CA . GLY A 1 140 ? -21.849 5.133 7.902 1.00 81.38 140 GLY A CA 1
ATOM 1116 C C . GLY A 1 140 ? -21.881 5.482 9.392 1.00 81.38 140 GLY A C 1
ATOM 1117 O O . GLY A 1 140 ? -22.607 4.847 10.151 1.00 81.38 140 GLY A O 1
ATOM 1118 N N . LYS A 1 141 ? -21.130 6.515 9.800 1.00 82.12 141 LYS A N 1
ATOM 1119 C CA . LYS A 1 141 ? -21.159 7.032 11.177 1.00 82.12 141 LYS A CA 1
ATOM 1120 C C . LYS A 1 141 ? -22.526 7.619 11.516 1.00 82.12 141 LYS A C 1
ATOM 1122 O O . LYS A 1 141 ? -23.046 7.329 12.586 1.00 82.12 141 LYS A O 1
ATOM 1127 N N . GLU A 1 142 ? -23.101 8.387 10.595 1.00 81.38 142 GLU A N 1
ATOM 1128 C CA . GLU A 1 142 ? -24.426 8.991 10.745 1.00 81.38 142 GLU A CA 1
ATOM 1129 C C . GLU A 1 142 ? -25.525 7.923 10.851 1.00 81.38 142 GLU A C 1
ATOM 1131 O O . GLU A 1 142 ? -26.336 7.966 11.772 1.00 81.38 142 GLU A O 1
ATOM 1136 N N . ALA A 1 143 ? -25.489 6.895 9.996 1.00 82.75 143 ALA A N 1
ATOM 1137 C CA . ALA A 1 143 ? -26.426 5.773 10.068 1.00 82.75 143 ALA A CA 1
ATOM 1138 C C . ALA A 1 143 ? -26.317 4.992 11.393 1.00 82.75 143 ALA A C 1
ATOM 1140 O O . ALA A 1 143 ? -27.334 4.614 11.975 1.00 82.75 143 ALA A O 1
ATOM 1141 N N . LEU A 1 144 ? -25.094 4.772 11.896 1.00 83.12 144 LEU A N 1
ATOM 1142 C CA . LEU A 1 144 ? -24.876 4.134 13.198 1.00 83.12 144 LEU A CA 1
ATOM 1143 C C . LEU A 1 144 ? -25.413 5.002 14.345 1.00 83.12 144 LEU A C 1
ATOM 1145 O O . LEU A 1 144 ? -26.059 4.480 15.249 1.00 83.12 144 LEU A O 1
ATOM 1149 N N . ALA A 1 145 ? -25.173 6.314 14.301 1.00 81.31 145 ALA A N 1
ATOM 1150 C CA . ALA A 1 145 ? -25.673 7.247 15.308 1.00 81.31 145 ALA A CA 1
ATOM 1151 C C . ALA A 1 145 ? -27.206 7.273 15.328 1.00 81.31 145 ALA A C 1
ATOM 1153 O O . ALA A 1 145 ? -27.809 7.180 16.394 1.00 81.31 145 ALA A O 1
ATOM 1154 N N . GLN A 1 146 ? -27.837 7.312 14.152 1.00 81.50 146 GLN A N 1
ATOM 1155 C CA . GLN A 1 146 ? -29.290 7.277 14.027 1.00 81.50 146 GLN A CA 1
ATOM 1156 C C . GLN A 1 146 ? -29.882 5.963 14.554 1.00 81.50 146 GLN A C 1
ATOM 1158 O O . GLN A 1 146 ? -30.907 5.995 15.224 1.00 81.50 146 GLN A O 1
ATOM 1163 N N . SER A 1 147 ? -29.221 4.824 14.317 1.00 80.88 147 SER A N 1
ATOM 1164 C CA . SER A 1 147 ? -29.652 3.528 14.860 1.00 80.88 147 SER A CA 1
ATOM 1165 C C . SER A 1 147 ? -29.527 3.425 16.381 1.00 80.88 147 SER A C 1
ATOM 1167 O O . SER A 1 147 ? -30.181 2.567 16.963 1.00 80.88 147 SER A O 1
ATOM 1169 N N . LEU A 1 148 ? -28.661 4.221 17.014 1.00 74.94 148 LEU A N 1
ATOM 1170 C CA . LEU A 1 148 ? -28.511 4.247 18.471 1.00 74.94 148 LEU A CA 1
ATOM 1171 C C . LEU A 1 148 ? -29.504 5.210 19.132 1.00 74.94 148 LEU A C 1
ATOM 1173 O O . LEU A 1 148 ? -29.848 5.013 20.286 1.00 74.94 148 LEU A O 1
ATOM 1177 N N . LEU A 1 149 ? -29.962 6.243 18.421 1.00 70.81 149 LEU A N 1
ATOM 1178 C CA . LEU A 1 149 ? -30.912 7.245 18.925 1.00 70.81 149 LEU A CA 1
ATOM 1179 C C . LEU A 1 149 ? -32.389 6.816 18.844 1.00 70.81 149 LEU A C 1
ATOM 1181 O O . LEU A 1 149 ? -33.251 7.556 19.324 1.00 70.81 149 LEU A O 1
ATOM 1185 N N . HIS A 1 150 ? -32.672 5.672 18.219 1.00 61.97 150 HIS A N 1
ATOM 1186 C CA . HIS A 1 150 ? -34.009 5.171 17.901 1.00 61.97 150 HIS A CA 1
ATOM 1187 C C . HIS A 1 150 ? -34.367 3.961 18.766 1.00 61.97 150 HIS A C 1
ATOM 1189 O O . HIS A 1 150 ? -35.498 3.941 19.299 1.00 61.97 150 HIS A O 1
#

Radius of gyration: 26.5 Å; chains: 1; bounding box: 61×34×69 Å